Protein AF-A0A914G075-F1 (afdb_monomer)

Solvent-accessible surface area (backbone atoms only — not comparable to full-atom values): 9541 Å² total; per-residue (Å²): 137,83,79,80,79,79,80,86,50,83,85,75,52,55,54,70,57,53,42,56,57,43,75,77,40,57,71,70,57,39,56,52,52,24,68,72,42,74,64,40,30,61,52,55,16,63,37,71,59,34,36,39,36,38,35,44,56,80,59,86,71,72,93,76,77,87,75,97,72,84,74,67,80,86,90,86,81,98,64,84,62,36,30,36,45,34,40,38,29,42,84,86,68,54,75,43,65,46,61,48,85,42,83,50,63,52,44,61,53,50,48,60,57,54,64,53,56,23,28,30,31,30,43,37,39,31,57,38,56,47,53,84,72,47,58,71,49,56,69,49,35,78,53,49,78,40,80,45,78,40,74,34,61,66,52,72,72,68,74,135

Mean predicted aligned error: 10.47 Å

Nearest PDB structures (foldseek):
  5g3q-assembly1_A  TM=4.490E-01  e=5.905E-01  Homo sapiens
  4a2m-assembly2_C  TM=4.562E-01  e=7.150E-01  Bacteroides thetaiotaomicron VPI-5482
  4a2m-assembly1_A  TM=4.560E-01  e=1.352E+00  Bacteroides thetaiotaomicron VPI-5482
  4a2m-assembly1_B  TM=4.541E-01  e=1.745E+00  Bacteroides thetaiotaomicron VPI-5482
  8tpu-assembly1_Ai  TM=3.239E-01  e=7.557E+00  Plasmodium falciparum 3D7

Secondary structure (DSSP, 8-state):
-PPPPPPP-GGGS-HHHHHHHHHTS-HHHHHHHHTS-HHHHHHT-B-TTEEEEEEETTS-----S-------------S--EEEEEEEEETT--EEEEEEEESS-HHHHHHHHHTT-BS-SEEEEES----GGGHHHHTT-TT-SEEEEES-GGGT----

Radius of gyration: 18.16 Å; Cα contacts (8 Å, |Δi|>4): 231; chains: 1; bounding box: 51×37×63 Å

Structure (mmCIF, N/CA/C/O backbone):
data_AF-A0A914G075-F1
#
_entry.id   AF-A0A914G075-F1
#
loop_
_atom_site.group_PDB
_atom_site.id
_atom_site.type_symbol
_atom_site.label_atom_id
_atom_site.label_alt_id
_atom_site.label_comp_id
_atom_site.label_asym_id
_atom_site.label_entity_id
_atom_site.label_seq_id
_atom_site.pdbx_PDB_ins_code
_atom_site.Cartn_x
_atom_site.Cartn_y
_atom_site.Cartn_z
_atom_site.occupancy
_atom_site.B_iso_or_equiv
_atom_site.auth_seq_id
_atom_site.auth_comp_id
_atom_site.auth_asym_id
_atom_site.auth_atom_id
_atom_site.pdbx_PDB_model_num
ATOM 1 N N . MET A 1 1 ? -20.320 22.060 40.114 1.00 54.38 1 MET A N 1
ATOM 2 C CA . MET A 1 1 ? -19.337 22.442 39.076 1.00 54.38 1 MET A CA 1
ATOM 3 C C . MET A 1 1 ? -19.134 21.235 38.172 1.00 54.38 1 MET A C 1
ATOM 5 O O . MET A 1 1 ? -18.578 20.246 38.624 1.00 54.38 1 MET A O 1
ATOM 9 N N . THR A 1 2 ? -19.680 21.250 36.958 1.00 62.69 2 THR A N 1
ATOM 10 C CA . THR A 1 2 ? -19.538 20.154 35.986 1.00 62.69 2 THR A CA 1
ATOM 11 C C . THR A 1 2 ? -18.216 20.310 35.243 1.00 62.69 2 THR A C 1
ATOM 13 O O . THR A 1 2 ? -18.013 21.314 34.562 1.00 62.69 2 THR A O 1
ATOM 16 N N . VAL A 1 3 ? -17.309 19.344 35.390 1.00 64.25 3 VAL A N 1
ATOM 17 C CA . VAL A 1 3 ? -16.072 19.289 34.598 1.00 64.25 3 VAL A CA 1
ATOM 18 C C . VAL A 1 3 ? -16.470 19.104 33.128 1.00 64.25 3 VAL A C 1
ATOM 20 O O . VAL A 1 3 ? -17.227 18.174 32.841 1.00 64.25 3 VAL A O 1
ATOM 23 N N . PRO A 1 4 ? -16.030 19.968 32.194 1.00 65.06 4 PRO A N 1
ATOM 24 C CA . PRO A 1 4 ? -16.357 19.794 30.787 1.00 65.06 4 PRO A CA 1
ATOM 25 C C . PRO A 1 4 ? -15.755 18.476 30.295 1.00 65.06 4 PRO A C 1
ATOM 27 O O . PRO A 1 4 ? -14.556 18.232 30.448 1.00 65.06 4 PRO A O 1
ATOM 30 N N . ALA A 1 5 ? -16.601 17.607 29.740 1.00 76.69 5 ALA A N 1
ATOM 31 C CA . ALA A 1 5 ? -16.161 16.342 29.175 1.00 76.69 5 ALA A CA 1
ATOM 32 C C . ALA A 1 5 ? -15.139 16.617 28.063 1.00 76.69 5 ALA A C 1
ATOM 34 O O . ALA A 1 5 ? -15.404 17.391 27.140 1.00 76.69 5 ALA A O 1
ATOM 35 N N . LYS A 1 6 ? -13.956 16.004 28.167 1.00 79.56 6 LYS A N 1
ATOM 36 C CA . LYS A 1 6 ? -12.919 16.111 27.138 1.00 79.56 6 LYS A CA 1
ATOM 37 C C . LYS A 1 6 ? -13.500 15.604 25.808 1.00 79.56 6 LYS A C 1
ATOM 39 O O . LYS A 1 6 ? -14.054 14.502 25.794 1.00 79.56 6 LYS A O 1
ATOM 44 N N . PRO A 1 7 ? -13.379 16.359 24.701 1.00 82.62 7 PRO A N 1
ATOM 45 C CA . PRO A 1 7 ? -13.861 15.895 23.410 1.00 82.62 7 PRO A CA 1
ATOM 46 C C . PRO A 1 7 ? -13.086 14.643 22.997 1.00 82.62 7 PRO A C 1
ATOM 48 O O . PRO A 1 7 ? -11.854 14.625 23.037 1.00 82.62 7 PRO A O 1
ATOM 51 N N . LEU A 1 8 ? -13.823 13.601 22.616 1.00 84.31 8 LEU A N 1
ATOM 52 C CA . LEU A 1 8 ? -13.254 12.371 22.077 1.00 84.31 8 LEU A CA 1
ATOM 53 C C . LEU A 1 8 ? -12.566 12.667 20.745 1.00 84.31 8 LEU A C 1
ATOM 55 O O . LEU A 1 8 ? -13.150 13.262 19.838 1.00 84.31 8 LEU A O 1
ATOM 59 N N . THR A 1 9 ? -11.321 12.230 20.626 1.00 87.88 9 THR A N 1
ATOM 60 C CA . THR A 1 9 ? -10.508 12.361 19.419 1.00 87.88 9 THR A CA 1
ATOM 61 C C . THR A 1 9 ? -10.302 11.001 18.756 1.00 87.88 9 THR A C 1
ATOM 63 O O . THR A 1 9 ? -10.421 9.953 19.386 1.00 87.88 9 THR A O 1
ATOM 66 N N . LEU A 1 10 ? -9.924 10.998 17.473 1.00 84.12 10 LEU A N 1
ATOM 67 C CA . LEU A 1 10 ? -9.554 9.775 16.741 1.00 84.12 10 LEU A CA 1
ATOM 68 C C . LEU A 1 10 ? -8.443 8.973 17.439 1.00 84.12 10 LEU A C 1
ATOM 70 O O . LEU A 1 10 ? -8.391 7.755 17.299 1.00 84.12 10 LEU A O 1
ATOM 74 N N . THR A 1 11 ? -7.559 9.639 18.188 1.00 87.19 11 THR A N 1
ATOM 75 C CA . THR A 1 11 ? -6.485 8.987 18.947 1.00 87.19 11 THR A CA 1
ATOM 76 C C . THR A 1 11 ? -6.962 8.290 20.217 1.00 87.19 11 THR A C 1
ATOM 78 O O . THR A 1 11 ? -6.241 7.439 20.724 1.00 87.19 11 THR A O 1
ATOM 81 N N . ASP A 1 12 ? -8.163 8.610 20.706 1.00 89.88 12 ASP A N 1
ATOM 82 C CA . ASP A 1 12 ? -8.762 7.939 21.864 1.00 89.88 12 ASP A CA 1
ATOM 83 C C . ASP A 1 12 ? -9.473 6.627 21.463 1.00 89.88 12 ASP A C 1
ATOM 85 O O . ASP A 1 12 ? -9.817 5.816 22.321 1.00 89.88 12 ASP A O 1
ATOM 89 N N . LEU A 1 13 ? -9.693 6.390 20.160 1.00 89.81 13 LEU A N 1
ATOM 90 C CA . LEU A 1 13 ? -10.342 5.176 19.662 1.00 89.81 13 LEU A CA 1
ATOM 91 C C . LEU A 1 13 ? -9.390 3.971 19.691 1.00 89.81 13 LEU A C 1
ATOM 93 O O . LEU A 1 13 ? -8.238 4.097 19.259 1.00 89.81 13 LEU A O 1
ATOM 97 N N . PRO A 1 14 ? -9.868 2.772 20.080 1.00 92.31 14 PRO A N 1
ATOM 98 C CA . PRO A 1 14 ? -9.096 1.542 19.954 1.00 92.31 14 PRO A CA 1
ATOM 99 C C . PRO A 1 14 ? -8.668 1.273 18.508 1.00 92.31 14 PRO A C 1
ATOM 101 O O . PRO A 1 14 ? -9.408 1.540 17.558 1.00 92.31 14 PRO A O 1
ATOM 104 N N . GLN A 1 15 ? -7.493 0.663 18.340 1.00 91.31 15 GLN A N 1
ATOM 105 C CA . GLN A 1 15 ? -6.945 0.344 17.021 1.00 91.31 15 GLN A CA 1
ATOM 106 C C . GLN A 1 15 ? -7.904 -0.503 16.168 1.00 91.31 15 GLN A C 1
ATOM 108 O O . GLN A 1 15 ? -8.022 -0.254 14.971 1.00 91.31 15 GLN A O 1
ATOM 113 N N . SER A 1 16 ? -8.616 -1.464 16.765 1.00 91.31 16 SER A N 1
ATOM 114 C CA . SER A 1 16 ? -9.591 -2.307 16.058 1.00 91.31 16 SER A CA 1
ATOM 115 C C . SER A 1 16 ? -10.743 -1.494 15.459 1.00 91.31 16 SER A C 1
ATOM 117 O O . SER A 1 16 ? -11.129 -1.720 14.314 1.00 91.31 16 SER A O 1
ATOM 119 N N . VAL A 1 17 ? -11.245 -0.499 16.197 1.00 92.06 17 VAL A N 1
ATOM 120 C CA . VAL A 1 17 ? -12.302 0.411 15.734 1.00 92.06 17 VAL A CA 1
ATOM 121 C C . VAL A 1 17 ? -11.786 1.282 14.592 1.00 92.06 17 VAL A C 1
ATOM 123 O O . VAL A 1 17 ? -12.449 1.403 13.565 1.00 92.06 17 VAL A O 1
ATOM 126 N N . LEU A 1 18 ? -10.575 1.833 14.719 1.00 92.25 18 LEU A N 1
ATOM 127 C CA . LEU A 1 18 ? -9.946 2.613 13.649 1.00 92.25 18 LEU A CA 1
ATOM 128 C C . LEU A 1 18 ? -9.741 1.796 12.372 1.00 92.25 18 LEU A C 1
ATOM 130 O O . LEU A 1 18 ? -10.006 2.289 11.277 1.00 92.25 18 LEU A O 1
ATOM 134 N N . GLN A 1 19 ? -9.293 0.549 12.503 1.00 90.38 19 GLN A N 1
ATOM 135 C CA . GLN A 1 19 ? -9.124 -0.358 11.370 1.00 90.38 19 GLN A CA 1
ATOM 136 C C . GLN A 1 19 ? -10.462 -0.668 10.702 1.00 90.38 19 GLN A C 1
ATOM 138 O O . GLN A 1 19 ? -10.552 -0.608 9.475 1.00 90.38 19 GLN A O 1
ATOM 143 N N . HIS A 1 20 ? -11.506 -0.914 11.495 1.00 90.44 20 HIS A N 1
ATOM 144 C CA . HIS A 1 20 ? -12.852 -1.129 10.980 1.00 90.44 20 HIS A CA 1
ATOM 145 C C . HIS A 1 20 ? -13.368 0.096 10.215 1.00 90.44 20 HIS A C 1
ATOM 147 O O . HIS A 1 20 ? -13.759 -0.042 9.060 1.00 90.44 20 HIS A O 1
ATOM 153 N N . ILE A 1 21 ? -13.261 1.303 10.782 1.00 91.06 21 ILE A N 1
ATOM 154 C CA . ILE A 1 21 ? -13.616 2.553 10.087 1.00 91.06 21 ILE A CA 1
ATOM 155 C C . ILE A 1 21 ? -12.826 2.677 8.780 1.00 91.06 21 ILE A C 1
ATOM 157 O O . ILE A 1 21 ? -13.396 2.970 7.732 1.00 91.06 21 ILE A O 1
ATOM 161 N N . SER A 1 22 ? -11.519 2.399 8.817 1.00 89.62 22 SER A N 1
ATOM 162 C CA . SE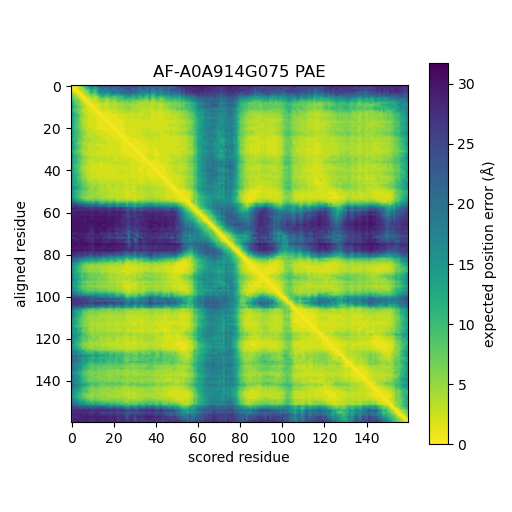R A 1 22 ? -10.651 2.525 7.644 1.00 89.62 22 SER A CA 1
ATOM 163 C C . SER A 1 22 ? -11.011 1.585 6.493 1.00 89.62 22 SER A C 1
ATOM 165 O O . SER A 1 22 ? -10.720 1.923 5.351 1.00 89.62 22 SER A O 1
ATOM 167 N N . SER A 1 23 ? -11.671 0.454 6.771 1.00 87.12 23 SER A N 1
ATOM 168 C CA . SER A 1 23 ? -12.125 -0.496 5.742 1.00 87.12 23 SER A CA 1
ATOM 169 C C . SER A 1 23 ? -13.262 0.046 4.865 1.00 87.12 23 SER A C 1
ATOM 171 O O . SER A 1 23 ? -13.477 -0.440 3.759 1.00 87.12 23 SER A O 1
ATOM 173 N N . PHE A 1 24 ? -13.954 1.094 5.323 1.00 89.44 24 PHE A N 1
ATOM 174 C CA . PHE A 1 24 ? -14.988 1.794 4.556 1.00 89.44 24 PHE A CA 1
ATOM 175 C C . P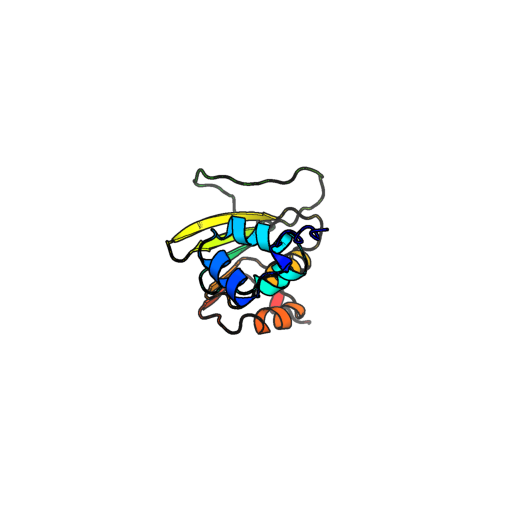HE A 1 24 ? -14.461 3.050 3.850 1.00 89.44 24 PHE A C 1
ATOM 177 O O . PHE A 1 24 ? -15.208 3.716 3.133 1.00 89.44 24 PHE A O 1
ATOM 184 N N . ILE A 1 25 ? -13.188 3.402 4.055 1.00 90.56 25 ILE A N 1
ATOM 185 C CA . ILE A 1 25 ? -12.580 4.606 3.491 1.00 90.56 25 ILE A CA 1
ATOM 186 C C . ILE A 1 25 ? -11.812 4.230 2.217 1.00 90.56 25 ILE A C 1
ATOM 188 O O . ILE A 1 25 ? -10.983 3.319 2.255 1.00 90.56 25 ILE A O 1
ATOM 192 N N . PRO A 1 26 ? -12.007 4.957 1.100 1.00 90.19 26 PRO A N 1
ATOM 193 C CA . PRO A 1 26 ? -11.240 4.738 -0.118 1.00 90.19 26 PRO A CA 1
ATOM 194 C C . PRO A 1 26 ? -9.721 4.772 0.119 1.00 90.19 26 PRO A C 1
ATOM 196 O O . PRO A 1 26 ? -9.247 5.607 0.900 1.00 90.19 26 PRO A O 1
ATOM 199 N N . PRO A 1 27 ? -8.929 3.963 -0.612 1.00 90.50 27 PRO A N 1
ATOM 200 C CA . PRO A 1 27 ? -7.473 3.904 -0.494 1.00 90.50 27 PRO A CA 1
ATOM 201 C C . PRO A 1 27 ? -6.788 5.274 -0.390 1.00 90.50 27 PRO A C 1
ATOM 203 O O . PRO A 1 27 ? -5.951 5.497 0.480 1.00 90.50 27 PRO A O 1
ATOM 206 N N . LEU A 1 28 ? -7.165 6.240 -1.231 1.00 89.38 28 LEU A N 1
ATOM 207 C CA . LEU A 1 28 ? -6.528 7.559 -1.219 1.00 89.38 28 LEU A CA 1
ATOM 208 C C . LEU A 1 28 ? -6.750 8.320 0.099 1.00 89.38 28 LEU A C 1
ATOM 210 O O . LEU A 1 28 ? -5.820 8.935 0.624 1.00 89.38 28 LEU A O 1
ATOM 214 N N . ASP A 1 29 ? -7.960 8.278 0.648 1.00 91.06 29 ASP A N 1
ATOM 215 C CA . ASP A 1 29 ? -8.291 8.997 1.878 1.00 91.06 29 ASP A CA 1
ATOM 216 C C . ASP A 1 29 ? -7.788 8.252 3.114 1.00 91.06 29 ASP A C 1
ATOM 218 O O . ASP A 1 29 ? -7.316 8.881 4.061 1.00 91.06 29 ASP A O 1
ATOM 222 N N . ARG A 1 30 ? -7.737 6.916 3.063 1.00 91.12 30 ARG A N 1
ATOM 223 C CA . ARG A 1 30 ? -7.061 6.098 4.074 1.00 91.12 30 ARG A CA 1
ATOM 224 C C . ARG A 1 30 ? -5.573 6.431 4.150 1.00 91.12 30 ARG A C 1
ATOM 226 O O . ARG A 1 30 ? -5.032 6.568 5.245 1.00 91.12 30 ARG A O 1
ATOM 233 N N . PHE A 1 31 ? -4.916 6.636 3.006 1.00 90.00 31 PHE A N 1
ATOM 234 C CA . PHE A 1 31 ? -3.509 7.042 2.957 1.00 90.00 31 PHE A CA 1
ATOM 235 C C . PHE A 1 31 ? -3.270 8.420 3.594 1.00 90.00 31 PHE A C 1
ATOM 237 O O . PHE A 1 31 ? -2.269 8.614 4.292 1.00 90.00 31 PHE A O 1
ATOM 244 N N . LYS A 1 32 ? -4.190 9.373 3.384 1.00 90.62 32 LYS A N 1
ATOM 245 C CA . LYS A 1 32 ? -4.155 10.688 4.046 1.00 90.62 32 LYS A CA 1
ATOM 246 C C . LYS A 1 32 ? -4.382 10.555 5.549 1.00 90.62 32 LYS A C 1
ATOM 248 O O . LYS A 1 32 ? -3.602 11.105 6.319 1.00 90.62 32 LYS A O 1
ATOM 253 N N . LEU A 1 33 ? -5.391 9.783 5.962 1.00 90.94 33 LEU A N 1
ATOM 254 C CA . LEU A 1 33 ? -5.721 9.546 7.370 1.00 90.94 33 LEU A CA 1
ATOM 255 C C . LEU A 1 33 ? -4.560 8.880 8.118 1.00 90.94 33 LEU A C 1
ATOM 257 O O . LEU A 1 33 ? -4.248 9.257 9.241 1.00 90.94 33 LEU A O 1
ATOM 261 N N . GLN A 1 34 ? -3.866 7.944 7.474 1.00 92.00 34 GLN A N 1
ATOM 262 C CA . GLN A 1 34 ? -2.642 7.343 7.996 1.00 92.00 34 GLN A CA 1
ATOM 263 C C . GLN A 1 34 ? -1.517 8.378 8.210 1.00 92.00 34 GLN A C 1
ATOM 265 O O . GLN A 1 34 ? -0.642 8.199 9.055 1.00 92.00 34 GLN A O 1
ATOM 270 N N . GLY A 1 35 ? -1.494 9.450 7.419 1.00 89.00 35 GLY A N 1
ATOM 271 C CA . GLY A 1 35 ? -0.477 10.498 7.488 1.00 89.00 35 GLY A CA 1
ATOM 272 C C . GLY A 1 35 ? -0.713 11.559 8.565 1.00 89.00 35 GLY A C 1
ATOM 273 O O . GLY A 1 35 ? 0.130 12.439 8.703 1.00 89.00 35 GLY A O 1
ATOM 274 N N . THR A 1 36 ? -1.826 11.517 9.306 1.00 90.44 36 THR A N 1
ATOM 275 C CA . THR A 1 36 ? -2.203 12.605 10.227 1.00 90.44 36 THR A CA 1
ATOM 276 C C . THR A 1 36 ? -1.392 12.617 11.518 1.00 90.44 36 THR A C 1
ATOM 278 O O . THR A 1 36 ? -1.023 13.687 11.995 1.00 90.44 36 THR A O 1
ATOM 281 N N . CYS A 1 37 ? -1.099 11.453 12.100 1.00 90.75 37 CYS A N 1
ATOM 282 C CA . CYS A 1 37 ? -0.285 11.347 13.305 1.00 90.75 37 CYS A CA 1
ATOM 283 C C . CYS A 1 37 ? 0.398 9.977 13.408 1.00 90.75 37 CYS A C 1
ATOM 285 O O . CYS A 1 37 ? 0.104 9.043 12.662 1.00 90.75 37 CYS A O 1
ATOM 287 N N . ARG A 1 38 ? 1.327 9.832 14.361 1.00 90.69 38 ARG A N 1
ATOM 288 C CA . ARG A 1 38 ? 2.066 8.574 14.563 1.00 90.69 38 ARG A CA 1
ATOM 289 C C . ARG A 1 38 ? 1.143 7.399 14.906 1.00 90.69 38 ARG A C 1
ATOM 291 O O . ARG A 1 38 ? 1.387 6.288 14.443 1.00 90.69 38 ARG A O 1
ATOM 298 N N . TYR A 1 39 ? 0.092 7.650 15.687 1.00 92.19 39 TYR A N 1
ATOM 299 C CA . TYR A 1 39 ? -0.865 6.617 16.084 1.00 92.19 39 TYR A CA 1
ATOM 300 C C . TYR A 1 39 ? -1.655 6.087 14.885 1.00 92.19 39 TYR A C 1
ATOM 302 O O . TYR A 1 39 ? -1.652 4.882 14.644 1.00 92.19 39 TYR A O 1
ATOM 310 N N . THR A 1 40 ? -2.254 6.970 14.078 1.00 91.81 40 THR A N 1
ATOM 311 C CA . THR A 1 40 ? -2.982 6.563 12.866 1.00 91.81 40 THR A CA 1
ATOM 312 C C . THR A 1 40 ? -2.051 5.929 11.841 1.00 91.81 40 THR A C 1
ATOM 314 O O . 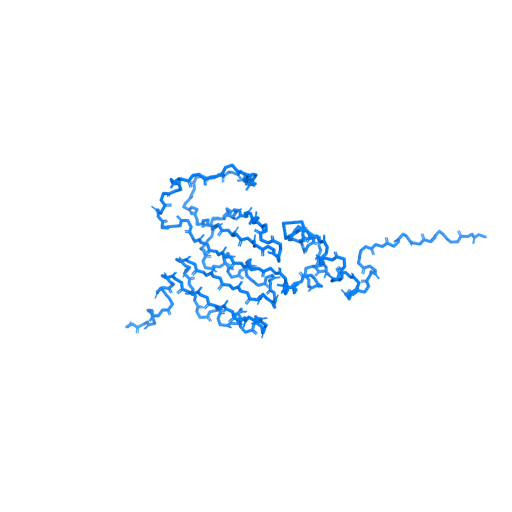THR A 1 40 ? -2.451 4.978 11.171 1.00 91.81 40 THR A O 1
ATOM 317 N N . ASN A 1 41 ? -0.792 6.374 11.769 1.00 91.19 41 ASN A N 1
ATOM 318 C CA . ASN A 1 41 ? 0.201 5.767 10.893 1.00 91.19 41 ASN A CA 1
ATOM 319 C C . ASN A 1 41 ? 0.388 4.273 11.165 1.00 91.19 41 ASN A C 1
ATOM 321 O O . ASN A 1 41 ? 0.323 3.457 10.242 1.00 91.19 41 ASN A O 1
ATOM 325 N N . GLN A 1 42 ? 0.568 3.933 12.441 1.00 90.44 42 GLN A N 1
ATOM 326 C CA . GLN A 1 42 ? 0.757 2.563 12.893 1.00 90.44 42 GLN A CA 1
ATOM 327 C C . GLN A 1 42 ? -0.551 1.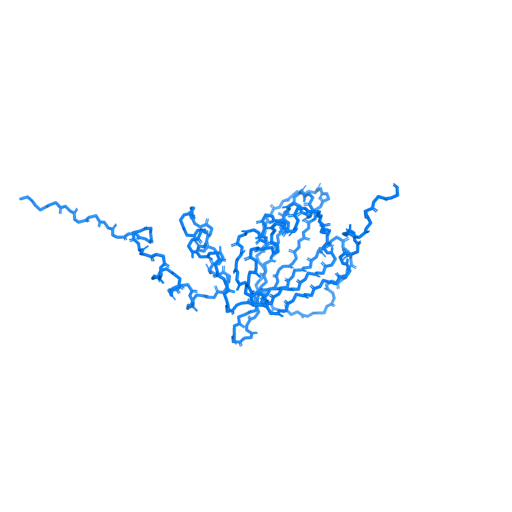764 12.843 1.00 90.44 42 GLN A C 1
ATOM 329 O O . GLN A 1 42 ? -0.575 0.675 12.266 1.00 90.44 42 GLN A O 1
ATOM 334 N N . ALA A 1 43 ? -1.641 2.314 13.387 1.00 91.12 43 ALA A N 1
ATOM 335 C CA . ALA A 1 43 ? -2.939 1.648 13.474 1.00 91.12 43 ALA A CA 1
ATOM 336 C C . ALA A 1 43 ? -3.508 1.277 12.093 1.00 91.12 43 ALA A C 1
ATOM 338 O O . ALA A 1 43 ? -4.071 0.194 11.923 1.00 91.12 43 ALA A O 1
ATOM 339 N N . LEU A 1 44 ? -3.310 2.149 11.096 1.00 93.00 44 LEU A N 1
ATOM 340 C CA . LEU A 1 44 ? -3.847 2.016 9.737 1.00 93.00 44 LEU A CA 1
ATOM 341 C C . LEU A 1 44 ? -2.807 1.526 8.721 1.00 93.00 44 LEU A C 1
ATOM 343 O O . LEU A 1 44 ? -2.958 1.748 7.521 1.00 93.00 44 LEU A O 1
ATOM 347 N N . SER A 1 45 ? -1.734 0.885 9.186 1.00 91.25 45 SER A N 1
ATOM 348 C CA . SER A 1 45 ? -0.687 0.343 8.311 1.00 91.25 45 SER A CA 1
ATOM 349 C C . SER A 1 45 ? -1.082 -0.953 7.604 1.00 91.25 45 SER A C 1
ATOM 351 O O . SER A 1 45 ? -0.517 -1.249 6.559 1.00 91.25 45 SER A O 1
ATOM 353 N N . SER A 1 46 ? -2.066 -1.702 8.110 1.00 90.06 46 SER A N 1
ATOM 354 C CA . SER A 1 46 ? -2.563 -2.948 7.502 1.00 90.06 46 SER A CA 1
ATOM 355 C C . SER A 1 46 ? -3.571 -2.659 6.389 1.00 90.06 46 SER A C 1
ATOM 357 O O . SER A 1 46 ? -4.531 -1.951 6.667 1.00 90.06 46 SER A O 1
ATOM 359 N N . TRP A 1 47 ? -3.366 -3.167 5.167 1.00 90.62 47 TRP A N 1
ATOM 360 C CA . TRP A 1 47 ? -4.200 -2.910 3.973 1.00 90.62 47 TRP A CA 1
ATOM 361 C C . TRP A 1 47 ? -4.594 -4.222 3.260 1.00 90.62 47 TRP A C 1
ATOM 363 O O . TRP A 1 47 ? -4.155 -4.477 2.137 1.00 90.62 47 TRP A O 1
ATOM 373 N N . PRO A 1 48 ? -5.404 -5.082 3.903 1.00 88.31 48 PRO A N 1
ATOM 374 C CA . PRO A 1 48 ? -5.734 -6.418 3.393 1.00 88.31 48 PRO A CA 1
ATOM 375 C C . PRO A 1 48 ? -6.707 -6.420 2.206 1.00 88.31 48 PRO A C 1
ATOM 377 O O . PRO A 1 48 ? -6.948 -7.460 1.610 1.00 88.31 48 PRO A O 1
ATOM 380 N N . ASP A 1 49 ? -7.289 -5.278 1.874 1.00 89.12 49 ASP A N 1
ATOM 381 C CA . ASP A 1 49 ? -8.362 -5.100 0.897 1.00 89.12 49 ASP A CA 1
ATOM 382 C C . ASP A 1 49 ? -7.915 -4.303 -0.341 1.00 89.12 49 ASP A C 1
ATOM 384 O O . ASP A 1 49 ? -8.732 -3.923 -1.176 1.00 89.12 49 ASP A O 1
ATOM 388 N N . THR A 1 50 ? -6.614 -4.015 -0.451 1.00 89.94 50 THR A N 1
ATOM 389 C CA . THR A 1 50 ? -6.041 -3.181 -1.513 1.00 89.94 50 THR A CA 1
ATOM 390 C C . THR A 1 50 ? -4.892 -3.902 -2.213 1.00 89.94 50 THR A C 1
ATOM 392 O O . THR A 1 50 ? -3.981 -4.419 -1.560 1.00 89.94 50 THR A O 1
ATOM 395 N N . SER A 1 51 ? -4.898 -3.891 -3.546 1.00 91.88 51 SER A N 1
ATOM 396 C CA . SER A 1 51 ? -3.728 -4.232 -4.357 1.00 91.88 51 SER A CA 1
ATOM 397 C C . SER A 1 51 ? -2.944 -2.977 -4.725 1.00 91.88 51 SER A C 1
ATOM 399 O O . SER A 1 51 ? -3.504 -1.889 -4.902 1.00 91.88 51 SER A O 1
ATOM 401 N N . MET A 1 52 ? -1.625 -3.117 -4.822 1.00 93.38 52 MET A N 1
ATOM 402 C CA . MET A 1 52 ? -0.720 -2.006 -5.085 1.00 93.38 52 MET A CA 1
ATOM 403 C C . MET A 1 52 ? 0.186 -2.309 -6.269 1.00 93.38 52 MET A C 1
ATOM 405 O O . MET A 1 52 ? 0.837 -3.348 -6.332 1.00 93.38 52 MET A O 1
ATOM 409 N N . GLU A 1 53 ? 0.279 -1.355 -7.182 1.00 92.31 53 GLU A N 1
ATOM 410 C CA . GLU A 1 53 ? 1.216 -1.368 -8.294 1.00 92.31 53 GLU A CA 1
ATOM 411 C C . GLU A 1 53 ? 2.062 -0.095 -8.247 1.00 92.31 53 GLU A C 1
ATOM 413 O O . GLU A 1 53 ? 1.520 1.005 -8.150 1.00 92.31 53 GLU A O 1
ATOM 418 N N . ILE A 1 54 ? 3.386 -0.233 -8.303 1.00 89.50 54 ILE A N 1
ATOM 419 C CA . ILE A 1 54 ? 4.320 0.895 -8.301 1.00 89.50 54 ILE A CA 1
ATOM 420 C C . ILE A 1 54 ? 5.201 0.830 -9.541 1.00 89.50 54 ILE A C 1
ATOM 422 O O . ILE A 1 54 ? 5.761 -0.224 -9.839 1.00 89.50 54 ILE A O 1
ATOM 426 N N . ARG A 1 55 ? 5.347 1.961 -10.235 1.00 85.94 55 ARG A N 1
ATOM 427 C CA . ARG A 1 55 ? 6.207 2.112 -11.415 1.00 85.94 55 ARG A CA 1
ATOM 428 C C . ARG A 1 55 ? 7.140 3.304 -11.262 1.00 85.94 55 ARG A C 1
ATOM 430 O O . ARG A 1 55 ? 6.668 4.383 -10.909 1.00 85.94 55 ARG A O 1
ATOM 437 N N . SER A 1 56 ? 8.429 3.115 -11.530 1.00 76.44 56 SER A N 1
ATOM 438 C CA . SER A 1 56 ? 9.405 4.213 -11.581 1.00 76.44 56 SER A CA 1
ATOM 439 C C . SER A 1 56 ? 9.222 5.053 -12.852 1.00 76.44 56 SER A C 1
ATOM 441 O O . SER A 1 56 ? 9.033 4.486 -13.923 1.00 76.44 56 SER A O 1
ATOM 443 N N . GLU A 1 57 ? 9.296 6.383 -12.754 1.00 69.38 57 GLU A N 1
ATOM 444 C CA . GLU A 1 57 ? 9.274 7.297 -13.915 1.00 69.38 57 GLU A CA 1
ATOM 445 C C . GLU A 1 57 ? 10.652 7.417 -14.604 1.00 69.38 57 GLU A C 1
ATOM 447 O O . GLU A 1 57 ? 10.736 7.916 -15.722 1.00 69.38 57 GLU A O 1
ATOM 452 N N . ASP A 1 58 ? 11.731 6.925 -13.976 1.00 56.38 58 ASP A N 1
ATOM 453 C CA . ASP A 1 58 ? 13.112 7.041 -14.488 1.00 56.38 58 ASP A CA 1
ATOM 454 C C . ASP A 1 58 ? 13.362 6.262 -15.800 1.00 56.38 58 ASP A C 1
ATOM 456 O O . ASP A 1 58 ? 14.381 6.464 -16.462 1.00 56.38 58 ASP A O 1
ATOM 460 N N . TYR A 1 59 ? 12.451 5.368 -16.189 1.00 46.38 59 TYR A N 1
ATOM 461 C CA . TYR A 1 59 ? 12.449 4.718 -17.496 1.00 46.38 59 TYR A CA 1
ATOM 462 C C . TYR A 1 59 ? 11.342 5.355 -18.327 1.00 46.38 59 TYR A C 1
ATOM 464 O O . TYR A 1 59 ? 10.170 5.195 -18.004 1.00 46.38 59 TYR A O 1
ATOM 472 N N . GLY A 1 60 ? 11.725 6.091 -19.376 1.00 41.72 60 GLY A N 1
ATOM 473 C CA . GLY A 1 60 ? 10.852 6.868 -20.261 1.00 41.72 60 GLY A CA 1
ATOM 474 C C . GLY A 1 60 ? 9.853 6.040 -21.072 1.00 41.72 60 GLY A C 1
ATOM 475 O O . GLY A 1 60 ? 9.839 6.107 -22.300 1.00 41.72 60 GLY A O 1
ATOM 476 N N . PHE A 1 61 ? 8.994 5.277 -20.403 1.00 39.94 61 PHE A N 1
ATOM 477 C CA . PHE A 1 61 ? 7.788 4.750 -21.000 1.00 39.94 61 PHE A CA 1
ATOM 478 C C . PHE A 1 61 ? 6.804 5.909 -21.091 1.00 39.94 61 PHE A C 1
ATOM 480 O O . PHE A 1 61 ? 6.192 6.314 -20.103 1.00 39.94 61 PHE A O 1
ATOM 487 N N . ALA A 1 62 ? 6.749 6.494 -22.284 1.00 37.34 62 ALA A N 1
ATOM 488 C CA . ALA A 1 62 ? 5.815 7.539 -22.640 1.00 37.34 62 ALA A CA 1
ATOM 489 C C . ALA A 1 62 ? 4.420 7.197 -22.098 1.00 37.34 62 ALA A C 1
ATOM 491 O O . ALA A 1 62 ? 3.843 6.162 -22.439 1.00 37.34 62 ALA A O 1
ATOM 492 N N . ASP A 1 63 ? 3.881 8.092 -21.269 1.00 39.75 63 ASP A N 1
ATOM 493 C CA . ASP A 1 63 ? 2.477 8.144 -20.855 1.00 39.75 63 ASP A CA 1
ATOM 494 C C . ASP A 1 63 ? 1.638 8.569 -22.082 1.00 39.75 63 ASP A C 1
ATOM 496 O O . ASP A 1 63 ? 0.956 9.589 -22.110 1.00 39.75 63 ASP A O 1
ATOM 500 N N . THR A 1 64 ? 1.771 7.823 -23.177 1.00 40.72 64 THR A N 1
ATOM 501 C CA . THR A 1 64 ? 0.896 7.881 -24.336 1.00 40.72 64 THR A CA 1
ATOM 502 C C . THR A 1 64 ? -0.146 6.808 -24.126 1.00 40.72 64 THR A C 1
ATOM 504 O O . THR A 1 64 ? 0.158 5.622 -24.211 1.00 40.72 64 THR A O 1
ATOM 507 N N . VAL A 1 65 ? -1.373 7.280 -23.909 1.00 36.97 65 VAL A N 1
ATOM 508 C CA . VAL A 1 65 ? -2.665 6.598 -24.068 1.00 36.97 65 VAL A CA 1
ATOM 509 C C . VAL A 1 65 ? -3.479 6.566 -22.765 1.00 36.97 65 VAL A C 1
ATOM 511 O O . VAL A 1 65 ? -3.423 5.658 -21.943 1.00 36.97 65 VAL A O 1
ATOM 514 N N . THR A 1 66 ? -4.325 7.602 -22.671 1.00 41.12 66 THR A N 1
ATOM 515 C CA . THR A 1 66 ? -5.680 7.609 -22.092 1.00 41.12 66 THR A CA 1
ATOM 516 C C . THR A 1 66 ? -5.839 7.189 -20.636 1.00 41.12 66 THR A C 1
ATOM 518 O O . THR A 1 66 ? -5.884 6.006 -20.324 1.00 41.12 66 THR A O 1
ATOM 521 N N . THR A 1 67 ? -6.138 8.147 -19.754 1.00 34.75 67 THR A N 1
ATOM 522 C CA . THR A 1 67 ? -7.445 8.201 -19.061 1.00 34.75 67 THR A CA 1
ATOM 523 C C . THR A 1 67 ? -7.517 9.424 -18.151 1.00 34.75 67 THR A C 1
ATOM 525 O O . THR A 1 67 ? -6.716 9.598 -17.236 1.00 34.75 67 THR A O 1
ATOM 528 N N . SER A 1 68 ? -8.536 10.245 -18.388 1.00 44.44 68 SER A N 1
ATOM 529 C CA . SER A 1 68 ? -9.156 11.146 -17.417 1.00 44.44 68 SER A CA 1
ATOM 530 C C . SER A 1 68 ? -9.175 10.544 -16.006 1.00 44.44 68 SER A C 1
ATOM 532 O O . SER A 1 68 ? -9.777 9.483 -15.846 1.00 44.44 68 SER A O 1
ATOM 534 N N . ARG A 1 69 ? -8.560 11.197 -15.004 1.00 42.66 69 ARG A N 1
ATOM 535 C CA . ARG A 1 69 ? -8.971 11.220 -13.576 1.00 42.66 69 ARG A CA 1
ATOM 536 C C . ARG A 1 69 ? -7.872 11.809 -12.680 1.00 42.66 69 ARG A C 1
ATOM 538 O O . ARG A 1 69 ? -6.702 11.468 -12.802 1.00 42.66 69 ARG A O 1
ATOM 545 N N . MET A 1 70 ? -8.320 12.688 -11.783 1.00 34.84 70 MET A N 1
ATOM 546 C CA . MET A 1 70 ? -7.620 13.411 -10.712 1.00 34.84 70 MET A CA 1
ATOM 547 C C . MET A 1 70 ? -6.203 12.931 -10.366 1.00 34.84 70 MET A C 1
ATOM 549 O O . MET A 1 70 ? -6.010 12.013 -9.572 1.00 34.84 70 MET A O 1
ATOM 553 N N . SER A 1 71 ? -5.204 13.619 -10.915 1.00 38.50 71 SER A N 1
ATOM 554 C CA . SER A 1 71 ? -3.817 13.545 -10.466 1.00 38.50 71 SER A CA 1
ATOM 555 C C . SER A 1 71 ? -3.529 14.707 -9.517 1.00 38.50 71 SER A C 1
ATOM 557 O O . SER A 1 71 ? -3.609 15.863 -9.925 1.00 38.50 71 SER A O 1
ATOM 559 N N . PHE A 1 72 ? -3.158 14.416 -8.271 1.00 40.62 72 PHE A N 1
ATOM 560 C CA . PHE A 1 72 ? -2.552 15.412 -7.388 1.00 40.62 72 PHE A CA 1
ATOM 561 C C . PHE A 1 72 ? -1.062 15.533 -7.728 1.00 40.62 72 PHE A C 1
ATOM 563 O O . PHE A 1 72 ? -0.352 14.527 -7.774 1.00 40.62 72 PHE A O 1
ATOM 570 N N . GLN A 1 73 ? -0.598 16.754 -7.985 1.00 39.56 73 GLN A N 1
ATOM 571 C CA . GLN A 1 73 ? 0.814 17.089 -8.176 1.00 39.56 73 GLN A CA 1
ATOM 572 C C . GLN A 1 73 ? 1.233 18.095 -7.098 1.00 39.56 73 GLN A C 1
ATOM 574 O O . GLN A 1 73 ? 0.489 19.028 -6.804 1.00 39.56 73 GLN A O 1
ATOM 579 N N . PHE A 1 74 ? 2.420 17.912 -6.518 1.00 37.34 74 PHE A N 1
ATOM 580 C CA . PHE A 1 74 ? 3.059 18.908 -5.652 1.00 37.34 74 PHE A CA 1
ATOM 581 C C . PHE A 1 74 ? 4.030 19.766 -6.487 1.00 37.34 74 PHE A C 1
ATOM 583 O O . PHE A 1 74 ? 4.677 19.225 -7.390 1.00 37.34 74 PHE A O 1
ATOM 590 N N . PRO A 1 75 ? 4.145 21.085 -6.240 1.00 33.75 75 PRO A N 1
ATOM 591 C CA . PRO A 1 75 ? 4.925 21.967 -7.103 1.00 33.75 75 PRO A CA 1
ATOM 592 C C . PRO A 1 75 ? 6.431 21.994 -6.758 1.00 33.75 75 PRO A C 1
ATOM 594 O O . PRO A 1 75 ? 6.813 21.841 -5.601 1.00 33.75 75 PRO A O 1
ATOM 597 N N . MET A 1 76 ? 7.232 22.314 -7.793 1.00 38.44 76 MET A N 1
ATOM 598 C CA . MET A 1 76 ? 8.585 22.936 -7.809 1.00 38.44 76 MET A CA 1
ATOM 599 C C . MET A 1 76 ? 9.858 22.092 -8.058 1.00 38.44 76 MET A C 1
ATOM 601 O O . MET A 1 76 ? 9.928 20.902 -7.768 1.00 38.44 76 MET A O 1
ATOM 605 N N . GLY A 1 77 ? 10.857 22.778 -8.655 1.00 32.34 77 GLY A N 1
ATOM 606 C CA . GLY A 1 77 ? 12.301 22.458 -8.732 1.00 32.34 77 GLY A CA 1
ATOM 607 C C . GLY A 1 77 ? 12.788 21.755 -10.008 1.00 32.34 77 GLY A C 1
ATOM 608 O O . GLY A 1 77 ? 12.300 20.678 -10.311 1.00 32.34 77 GLY A O 1
ATOM 609 N N . LYS A 1 78 ? 13.741 22.324 -10.765 1.00 39.72 78 LYS A N 1
ATOM 610 C CA . LYS A 1 78 ? 14.449 21.650 -11.878 1.00 39.72 78 LYS A CA 1
ATOM 611 C C . LYS A 1 78 ? 15.719 20.977 -11.340 1.00 39.72 78 LYS A C 1
ATOM 613 O O . LYS A 1 78 ? 16.777 21.592 -11.330 1.00 39.72 78 LYS A O 1
ATOM 618 N N . THR A 1 79 ? 15.614 19.732 -10.898 1.00 40.06 79 THR A N 1
ATOM 619 C CA . THR A 1 79 ? 16.740 18.817 -10.629 1.00 40.06 79 THR A CA 1
ATOM 620 C C . THR A 1 79 ? 16.281 17.404 -10.999 1.00 40.06 79 THR A C 1
ATOM 622 O O . THR A 1 79 ? 15.078 17.198 -11.131 1.00 40.06 79 THR A O 1
ATOM 625 N N . ASN A 1 80 ? 17.189 16.453 -11.252 1.00 48.12 80 ASN A N 1
ATOM 626 C CA . ASN A 1 80 ? 16.839 15.082 -11.661 1.00 48.12 80 ASN A CA 1
ATOM 627 C C . ASN A 1 80 ? 15.854 14.444 -10.663 1.00 48.12 80 ASN A C 1
ATOM 629 O O . ASN A 1 80 ? 16.249 13.993 -9.588 1.00 48.12 80 ASN A O 1
ATOM 633 N N . LYS A 1 81 ? 14.563 14.449 -11.015 1.00 53.72 81 LYS A N 1
ATOM 634 C CA . LYS A 1 81 ? 13.479 13.918 -10.191 1.00 53.72 81 LYS A CA 1
ATOM 635 C C . LYS A 1 81 ? 13.326 12.449 -10.500 1.00 53.72 81 LYS A C 1
ATOM 637 O O . LYS A 1 81 ? 12.970 12.111 -11.621 1.00 53.72 81 LYS A O 1
ATOM 642 N N . SER A 1 82 ? 13.519 11.613 -9.492 1.00 57.28 82 SER A N 1
ATOM 643 C CA . SER A 1 82 ? 13.001 10.259 -9.551 1.00 57.28 82 SER A CA 1
ATOM 644 C C . SER A 1 82 ? 11.624 10.232 -8.906 1.00 57.28 82 SER A C 1
ATOM 646 O O . SER A 1 82 ? 11.487 10.341 -7.682 1.00 57.28 82 SER A O 1
ATOM 648 N N . SER A 1 83 ? 10.597 10.138 -9.736 1.00 70.19 83 SER A N 1
ATOM 649 C CA . SER A 1 83 ? 9.203 9.986 -9.329 1.00 70.19 83 SER A CA 1
ATOM 650 C C . SER A 1 83 ? 8.752 8.543 -9.518 1.00 70.19 83 SER A C 1
ATOM 652 O O . SER A 1 83 ? 9.343 7.773 -10.273 1.00 70.19 83 SER A O 1
ATOM 654 N N . PHE A 1 84 ? 7.702 8.152 -8.805 1.00 77.44 84 PHE A N 1
ATOM 655 C CA . PHE A 1 84 ? 7.013 6.902 -9.082 1.00 77.44 84 PHE A CA 1
ATOM 656 C C . PHE A 1 84 ? 5.504 7.104 -9.080 1.00 77.44 84 PHE A C 1
ATOM 658 O O . PHE A 1 84 ? 4.940 7.910 -8.328 1.00 77.44 84 PHE A O 1
ATOM 665 N N . HIS A 1 85 ? 4.854 6.341 -9.948 1.00 85.50 85 HIS A N 1
ATOM 666 C CA . HIS A 1 85 ? 3.415 6.205 -10.010 1.00 85.50 85 HIS A CA 1
ATOM 667 C C . HIS A 1 85 ? 2.996 5.041 -9.131 1.00 85.50 85 HIS A C 1
ATOM 669 O O . HIS A 1 85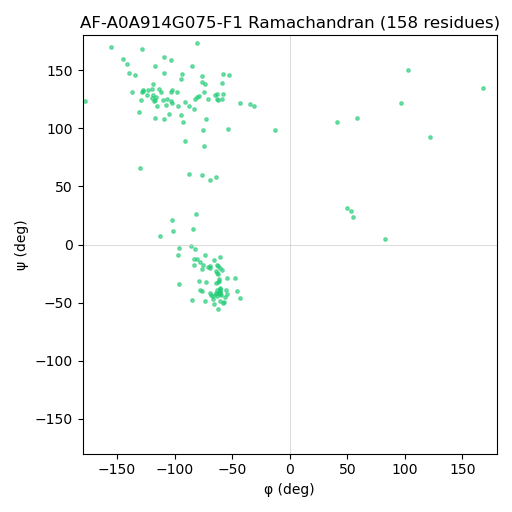 ? 3.421 3.909 -9.351 1.00 85.50 85 HIS A O 1
ATOM 675 N N . VAL A 1 86 ? 2.127 5.310 -8.165 1.00 88.38 86 VAL A N 1
ATOM 676 C CA . VAL A 1 86 ? 1.464 4.272 -7.380 1.00 88.38 86 VAL A CA 1
ATOM 677 C C . VAL A 1 86 ? 0.022 4.190 -7.830 1.00 88.38 86 VAL A C 1
ATOM 679 O O . VAL A 1 86 ? -0.704 5.182 -7.792 1.00 88.38 86 VAL A O 1
ATOM 682 N N . LYS A 1 87 ? -0.407 3.001 -8.225 1.00 91.19 87 LYS A N 1
ATOM 683 C CA . LYS A 1 87 ? -1.802 2.661 -8.454 1.00 91.19 87 LYS A CA 1
ATOM 684 C C . LYS A 1 87 ? -2.260 1.757 -7.314 1.00 91.19 87 LYS A C 1
ATOM 686 O O . LYS A 1 87 ? -1.700 0.688 -7.100 1.00 91.19 87 LYS A O 1
ATOM 691 N N . LEU A 1 88 ? -3.271 2.202 -6.583 1.00 90.94 88 LEU A N 1
ATOM 692 C CA . LEU A 1 88 ? -3.970 1.422 -5.566 1.00 90.94 88 LEU A CA 1
ATOM 693 C C . LEU A 1 88 ? -5.297 0.968 -6.157 1.00 90.94 88 LEU A C 1
ATOM 695 O O . LEU A 1 88 ? -6.018 1.798 -6.709 1.00 90.94 88 LEU A O 1
ATOM 699 N N . THR A 1 89 ? -5.626 -0.312 -6.045 1.00 90.19 89 THR A N 1
ATOM 700 C CA . THR A 1 89 ? -6.925 -0.834 -6.482 1.00 90.19 89 THR A CA 1
ATOM 701 C C . THR A 1 89 ? -7.638 -1.438 -5.285 1.00 90.19 89 THR A C 1
ATOM 703 O O . THR A 1 89 ? -7.055 -2.261 -4.582 1.00 90.19 89 THR A O 1
ATOM 706 N N . ASP A 1 90 ? -8.864 -0.996 -5.020 1.00 89.00 90 ASP A N 1
ATOM 707 C CA . ASP A 1 90 ? -9.682 -1.568 -3.948 1.00 89.00 90 ASP A CA 1
ATOM 708 C C . ASP A 1 90 ? -10.370 -2.874 -4.383 1.00 89.00 90 ASP A C 1
ATOM 710 O O . ASP A 1 90 ? -10.344 -3.259 -5.556 1.00 89.00 90 ASP A O 1
ATOM 714 N N . TYR A 1 91 ? -11.026 -3.546 -3.435 1.00 84.19 91 TYR A N 1
ATOM 715 C CA . TYR A 1 91 ? -11.789 -4.775 -3.680 1.00 84.19 91 TYR A CA 1
ATOM 716 C C . TYR A 1 91 ? -12.947 -4.605 -4.681 1.00 84.19 91 TYR A C 1
ATOM 718 O O . TYR A 1 91 ? -13.418 -5.590 -5.243 1.00 84.19 91 TYR A O 1
ATOM 726 N N . SER A 1 92 ? -13.414 -3.374 -4.914 1.00 86.75 92 SER A N 1
ATOM 727 C CA . SER A 1 92 ? -14.455 -3.066 -5.901 1.00 86.75 92 SER A CA 1
ATOM 728 C C . SER A 1 92 ? -13.892 -2.843 -7.313 1.00 86.75 92 SER A C 1
ATOM 730 O O . SER A 1 92 ? -14.647 -2.587 -8.250 1.00 86.75 92 SER A O 1
ATOM 732 N N . GLY A 1 93 ? -12.566 -2.924 -7.478 1.00 86.62 93 GLY A N 1
ATOM 733 C CA . GLY A 1 93 ? -11.863 -2.690 -8.738 1.00 86.62 93 GLY A CA 1
ATOM 734 C C . GLY A 1 93 ? -11.599 -1.211 -9.040 1.00 86.62 93 GLY A C 1
ATOM 735 O O . GLY A 1 93 ? -11.080 -0.879 -10.111 1.00 86.62 93 GLY A O 1
ATOM 736 N N . ARG A 1 94 ? -11.926 -0.288 -8.125 1.00 89.44 94 ARG A N 1
ATOM 737 C CA . ARG A 1 94 ? -11.663 1.141 -8.331 1.00 89.44 94 ARG A CA 1
ATOM 738 C C . ARG A 1 94 ? -10.183 1.418 -8.153 1.00 89.44 94 ARG A C 1
ATOM 740 O O . ARG A 1 94 ? -9.567 1.026 -7.168 1.00 89.44 94 ARG A O 1
ATOM 747 N N . CYS A 1 95 ? -9.628 2.139 -9.119 1.00 90.00 95 CYS A N 1
ATOM 748 C CA . CYS A 1 95 ? -8.214 2.474 -9.165 1.00 90.00 95 CYS A CA 1
ATOM 749 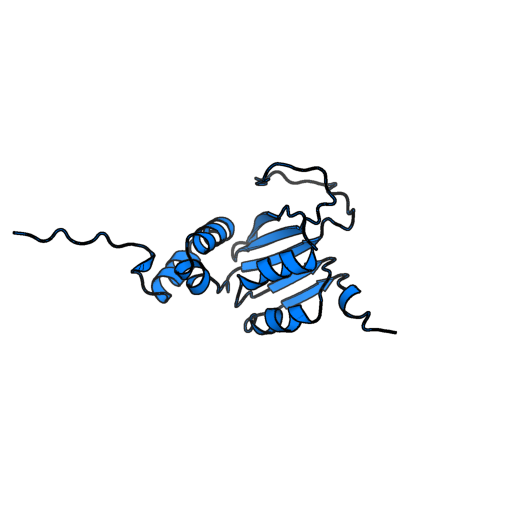C C . CYS A 1 95 ? -7.976 3.922 -8.723 1.00 90.00 95 CYS A C 1
ATOM 751 O O . CYS A 1 95 ? -8.598 4.851 -9.242 1.00 90.00 95 CYS A O 1
ATOM 753 N N . TYR A 1 96 ? -7.003 4.113 -7.841 1.00 89.56 96 TYR A N 1
ATOM 754 C CA . TYR A 1 96 ? -6.556 5.393 -7.306 1.00 89.56 96 TYR A CA 1
ATOM 755 C C . TYR A 1 96 ? -5.085 5.581 -7.658 1.00 89.56 96 TYR A C 1
ATOM 757 O O . TYR A 1 96 ? -4.291 4.656 -7.500 1.00 89.56 96 TYR A O 1
ATOM 765 N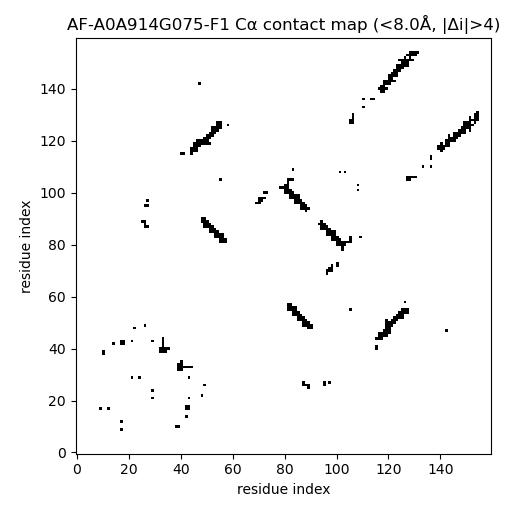 N . ARG A 1 97 ? -4.704 6.764 -8.147 1.00 86.06 97 ARG A N 1
ATOM 766 C CA . ARG A 1 97 ? -3.320 7.057 -8.542 1.00 86.06 97 ARG A CA 1
ATOM 767 C C . ARG A 1 97 ? -2.699 8.083 -7.603 1.00 86.06 97 ARG A C 1
ATOM 769 O O . ARG A 1 97 ? -3.283 9.132 -7.352 1.00 86.06 97 ARG A O 1
ATOM 776 N N . ILE A 1 98 ? -1.496 7.790 -7.126 1.00 84.50 98 ILE A N 1
ATOM 777 C CA . ILE A 1 98 ? -0.659 8.695 -6.340 1.00 84.50 98 ILE A CA 1
ATOM 778 C C . ILE A 1 98 ? 0.627 8.916 -7.134 1.00 84.50 98 ILE A C 1
ATOM 780 O O . ILE A 1 98 ? 1.271 7.959 -7.563 1.00 84.50 98 ILE A O 1
ATOM 784 N N . ARG A 1 99 ? 0.995 10.181 -7.344 1.00 79.38 99 ARG A N 1
ATOM 785 C CA . ARG A 1 99 ? 2.289 10.568 -7.914 1.00 79.38 99 ARG A CA 1
ATOM 786 C C . ARG A 1 99 ? 3.176 11.064 -6.786 1.00 79.38 99 ARG A C 1
ATOM 788 O O . ARG A 1 99 ? 2.790 11.984 -6.067 1.00 79.38 99 ARG A O 1
ATOM 795 N N . THR A 1 100 ? 4.347 10.462 -6.615 1.00 71.75 100 THR A N 1
ATOM 796 C CA . THR A 1 100 ? 5.332 10.951 -5.647 1.00 71.75 100 THR A CA 1
ATOM 797 C C . THR A 1 100 ? 6.419 11.717 -6.376 1.00 71.75 100 T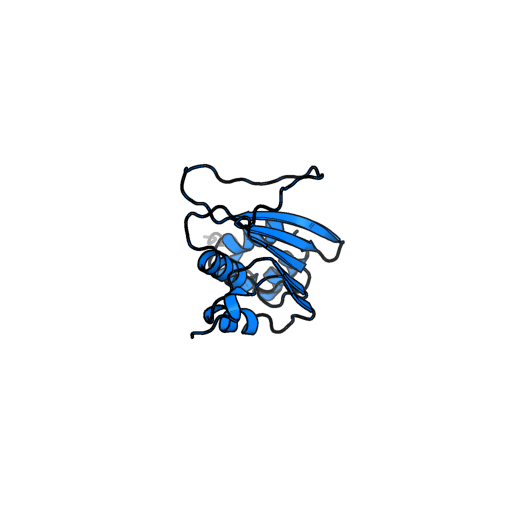HR A C 1
ATOM 799 O O . THR A 1 100 ? 7.101 11.152 -7.223 1.00 71.75 100 THR A O 1
ATOM 802 N N . THR A 1 101 ? 6.616 12.982 -6.027 1.00 61.09 101 THR A N 1
ATOM 803 C CA . THR A 1 101 ? 7.695 13.819 -6.560 1.00 61.09 101 THR A CA 1
ATOM 804 C C . THR A 1 101 ? 8.725 14.045 -5.457 1.00 61.09 101 THR A C 1
ATOM 806 O O . THR A 1 101 ? 8.438 14.772 -4.505 1.00 61.09 101 THR A O 1
ATOM 809 N N . GLN A 1 102 ? 9.906 13.425 -5.537 1.00 57.31 102 GLN A N 1
ATOM 810 C CA . GLN A 1 102 ? 11.013 13.725 -4.621 1.00 57.31 102 GLN A CA 1
ATOM 811 C C . GLN A 1 102 ? 12.368 13.766 -5.335 1.00 57.31 102 GLN A C 1
ATOM 813 O O . GLN A 1 102 ? 12.621 13.021 -6.274 1.00 57.31 102 GLN A O 1
ATOM 818 N N . GLU A 1 103 ? 13.252 14.633 -4.836 1.00 49.62 103 GLU A N 1
ATOM 819 C CA . GLU A 1 103 ? 14.612 14.887 -5.347 1.00 49.62 103 GLU A CA 1
ATOM 820 C C . GLU A 1 103 ? 15.669 13.887 -4.823 1.00 49.62 103 GLU A C 1
ATOM 822 O O . GLU A 1 103 ? 16.870 14.133 -4.901 1.00 49.62 103 GLU A O 1
ATOM 827 N N . ARG A 1 104 ? 15.255 12.764 -4.219 1.00 51.47 104 ARG A N 1
ATOM 828 C CA . ARG A 1 104 ? 16.164 11.772 -3.614 1.00 51.47 104 ARG A CA 1
ATOM 829 C C . ARG A 1 104 ? 16.050 10.431 -4.321 1.00 51.47 104 ARG A C 1
ATOM 831 O O . ARG A 1 104 ? 14.985 10.102 -4.817 1.00 51.47 104 ARG A O 1
ATOM 838 N N . SER A 1 105 ? 17.136 9.650 -4.271 1.00 59.16 105 SER A N 1
ATOM 839 C CA . SER A 1 105 ? 17.238 8.275 -4.792 1.00 59.16 105 SER A CA 1
ATOM 840 C C . SER A 1 105 ? 15.912 7.504 -4.727 1.00 59.16 105 SER A C 1
ATOM 842 O O . SER A 1 105 ? 15.403 7.246 -3.628 1.00 59.16 105 SER A O 1
ATOM 844 N N . SER A 1 106 ? 15.417 7.084 -5.897 1.00 68.69 106 SER A N 1
ATOM 845 C CA . SER A 1 106 ? 14.171 6.324 -6.076 1.00 68.69 106 SER A CA 1
ATOM 846 C C . SER A 1 106 ? 14.024 5.163 -5.094 1.00 68.69 106 SER A C 1
ATOM 848 O O . SER A 1 106 ? 12.952 4.973 -4.524 1.00 68.69 106 SER A O 1
ATOM 850 N N . ALA A 1 107 ? 15.111 4.440 -4.805 1.00 75.31 107 ALA A N 1
ATOM 851 C CA . ALA A 1 107 ? 15.123 3.316 -3.870 1.00 75.31 107 ALA A CA 1
ATOM 852 C C . ALA A 1 107 ? 14.771 3.717 -2.424 1.00 75.31 107 ALA A C 1
ATOM 854 O O . ALA A 1 107 ? 13.978 3.041 -1.767 1.00 75.31 107 ALA A O 1
ATOM 855 N N . LYS A 1 108 ? 15.330 4.826 -1.913 1.00 77.25 108 LYS A N 1
ATOM 856 C CA . LYS A 1 108 ? 15.071 5.292 -0.536 1.00 77.25 108 LYS A CA 1
ATOM 857 C C . LYS A 1 108 ? 13.640 5.797 -0.382 1.00 77.25 108 LYS A C 1
ATOM 859 O O . LYS A 1 108 ? 12.992 5.487 0.619 1.00 77.25 108 LYS A O 1
ATOM 864 N N . THR A 1 109 ? 13.141 6.544 -1.365 1.00 78.19 109 THR A N 1
ATOM 865 C CA . THR A 1 109 ? 11.764 7.050 -1.333 1.00 78.19 109 THR A CA 1
ATOM 866 C C . THR A 1 109 ? 10.763 5.911 -1.477 1.00 78.19 109 THR A C 1
ATOM 868 O O . THR A 1 109 ? 9.821 5.838 -0.689 1.00 78.19 109 THR A O 1
ATOM 871 N N . LEU A 1 110 ? 11.004 4.967 -2.390 1.00 82.06 110 LEU A N 1
ATOM 872 C CA . LEU A 1 110 ? 10.178 3.770 -2.533 1.00 82.06 110 LEU A CA 1
ATOM 873 C C . LEU A 1 110 ? 10.159 2.938 -1.245 1.00 82.06 110 LEU A C 1
ATOM 875 O O . LEU A 1 110 ? 9.092 2.527 -0.792 1.00 82.06 110 LEU A O 1
ATOM 879 N N . LYS A 1 111 ? 11.319 2.746 -0.604 1.00 84.25 111 LYS A N 1
ATOM 880 C CA . LYS A 1 111 ? 11.416 2.076 0.699 1.00 84.25 111 LYS A CA 1
ATOM 881 C C . LYS A 1 111 ? 10.572 2.777 1.757 1.00 84.25 111 LYS A C 1
ATOM 883 O O . LYS A 1 111 ? 9.799 2.126 2.457 1.00 84.25 111 LYS A O 1
ATOM 888 N N . SER A 1 112 ? 10.724 4.094 1.888 1.00 83.44 112 SER A N 1
ATOM 889 C CA . SER A 1 112 ? 9.960 4.880 2.859 1.00 83.44 112 SER A CA 1
ATOM 890 C C . SER A 1 112 ? 8.458 4.774 2.594 1.00 83.44 112 SER A C 1
ATOM 892 O O . SER A 1 112 ? 7.691 4.558 3.530 1.00 83.44 112 SER A O 1
ATOM 894 N N . PHE A 1 113 ? 8.047 4.826 1.327 1.00 86.88 113 PHE A N 1
ATOM 895 C CA . PHE A 1 113 ? 6.657 4.665 0.928 1.00 86.88 113 PHE A CA 1
ATOM 896 C C . PHE A 1 113 ? 6.113 3.281 1.298 1.00 86.88 113 PHE A C 1
ATOM 898 O O . PHE A 1 113 ? 5.154 3.194 2.060 1.00 86.88 113 PHE A O 1
ATOM 905 N N . LEU A 1 114 ? 6.765 2.204 0.850 1.00 88.88 114 LEU A N 1
ATOM 906 C CA . LEU A 1 114 ? 6.345 0.829 1.133 1.00 88.88 114 LEU A CA 1
ATOM 907 C C . LEU A 1 114 ? 6.347 0.502 2.630 1.00 88.88 114 LEU A C 1
ATOM 909 O O . LEU A 1 114 ? 5.505 -0.265 3.082 1.00 88.88 114 LEU A O 1
ATOM 913 N N . SER A 1 115 ? 7.239 1.112 3.418 1.00 87.44 115 SER A N 1
ATOM 914 C CA . SER A 1 115 ? 7.319 0.876 4.867 1.00 87.44 115 SER A CA 1
ATOM 915 C C . SER A 1 115 ? 6.059 1.270 5.642 1.00 87.44 115 SER A C 1
ATOM 917 O O . SER A 1 115 ? 5.876 0.814 6.772 1.00 87.44 115 SER A O 1
ATOM 919 N N . ARG A 1 116 ? 5.199 2.102 5.038 1.00 88.25 116 ARG A N 1
ATOM 920 C CA . ARG A 1 116 ? 3.913 2.517 5.604 1.00 88.25 116 ARG A CA 1
ATOM 921 C C . ARG A 1 116 ? 2.838 1.444 5.465 1.00 88.25 116 ARG A C 1
ATOM 923 O O . ARG A 1 116 ? 1.809 1.549 6.118 1.00 88.25 116 ARG A O 1
ATOM 930 N N . PHE A 1 117 ? 3.049 0.436 4.632 1.00 89.88 117 PHE A N 1
ATOM 931 C CA . PHE A 1 117 ? 2.051 -0.583 4.350 1.00 89.88 117 PHE A CA 1
ATOM 932 C C . PHE A 1 117 ? 2.449 -1.918 4.982 1.00 89.88 117 PHE A C 1
ATOM 934 O O . PHE A 1 117 ? 3.626 -2.253 5.110 1.00 89.88 117 PHE A O 1
ATOM 941 N N . GLN A 1 118 ? 1.441 -2.680 5.377 1.00 89.44 118 GLN A N 1
ATOM 942 C CA . GLN A 1 118 ? 1.505 -4.026 5.929 1.00 89.44 118 GLN A CA 1
ATOM 943 C C . GLN A 1 118 ? 0.322 -4.818 5.371 1.00 89.44 118 GLN A C 1
ATOM 945 O O . GLN A 1 118 ? -0.702 -4.240 5.004 1.00 89.44 118 GLN A O 1
ATOM 950 N N . ASN A 1 119 ? 0.450 -6.143 5.321 1.00 86.25 119 ASN A N 1
ATOM 951 C CA . ASN A 1 119 ? -0.631 -7.056 4.924 1.00 86.25 119 ASN A CA 1
ATOM 952 C C . ASN A 1 119 ? -1.313 -6.757 3.573 1.00 86.25 119 ASN A C 1
ATOM 954 O O . ASN A 1 119 ? -2.480 -7.096 3.402 1.00 86.25 119 ASN A O 1
ATOM 958 N N . LEU A 1 120 ? -0.601 -6.158 2.612 1.00 88.94 120 LEU A N 1
ATOM 959 C CA . LEU A 1 120 ? -1.078 -6.062 1.227 1.00 88.94 120 LEU A CA 1
ATOM 960 C C . LEU A 1 120 ? -1.325 -7.468 0.670 1.00 88.94 120 LEU A C 1
ATOM 962 O O . LEU A 1 120 ? -0.503 -8.353 0.893 1.00 88.94 120 LEU A O 1
ATOM 966 N N . GLN A 1 121 ? -2.415 -7.663 -0.073 1.00 88.69 121 GLN A N 1
ATOM 967 C CA . GLN A 1 121 ? -2.690 -8.946 -0.740 1.00 88.69 121 GLN A CA 1
ATOM 968 C C . GLN A 1 121 ? -1.864 -9.106 -2.012 1.00 88.69 121 GLN A C 1
ATOM 970 O O . GLN A 1 121 ? -1.366 -10.193 -2.302 1.00 88.69 121 GLN A O 1
ATOM 975 N N . GLU A 1 122 ? -1.700 -8.019 -2.762 1.00 93.00 122 GLU A N 1
ATOM 976 C CA . GLU A 1 122 ? -0.973 -8.026 -4.022 1.00 93.00 122 GLU A CA 1
ATOM 977 C C . GLU A 1 122 ? -0.067 -6.802 -4.120 1.00 93.00 122 GLU A C 1
ATOM 979 O O . GLU A 1 122 ? -0.506 -5.668 -3.900 1.00 93.00 122 GLU A O 1
ATOM 984 N N . LEU A 1 123 ? 1.194 -7.035 -4.478 1.00 93.56 123 LEU A N 1
ATOM 985 C CA . LEU A 1 123 ? 2.171 -5.990 -4.754 1.00 93.56 123 LEU A CA 1
ATOM 986 C C . LEU A 1 123 ? 2.840 -6.262 -6.097 1.00 93.56 123 LEU A C 1
ATOM 988 O O . LEU A 1 123 ? 3.440 -7.315 -6.312 1.00 93.56 123 LEU A O 1
ATOM 992 N N . THR A 1 124 ? 2.776 -5.281 -6.986 1.00 92.69 124 THR A N 1
ATOM 993 C CA . THR A 1 124 ? 3.502 -5.279 -8.252 1.00 92.69 124 THR A CA 1
ATOM 994 C C . THR A 1 124 ? 4.482 -4.115 -8.263 1.00 92.69 124 THR A C 1
ATOM 996 O O . THR A 1 124 ? 4.086 -2.968 -8.076 1.00 92.69 124 THR A O 1
ATOM 999 N N . LEU A 1 125 ? 5.761 -4.398 -8.489 1.00 89.94 125 LEU A N 1
ATOM 1000 C CA . LEU A 1 125 ? 6.806 -3.391 -8.641 1.00 89.94 125 LEU A CA 1
ATOM 1001 C C . LEU A 1 125 ? 7.370 -3.478 -10.057 1.00 89.94 125 LEU A C 1
ATOM 1003 O O . LEU A 1 125 ? 7.779 -4.554 -10.488 1.00 89.94 125 LEU A O 1
ATOM 1007 N N . TRP A 1 126 ? 7.396 -2.347 -10.753 1.00 86.38 126 TRP A N 1
ATOM 1008 C CA . TRP A 1 126 ? 7.989 -2.190 -12.078 1.00 86.38 126 TRP A CA 1
ATOM 1009 C C . TRP A 1 126 ? 9.195 -1.270 -12.005 1.00 86.38 126 TRP A C 1
ATOM 1011 O O . TRP A 1 126 ? 9.125 -0.209 -11.374 1.00 86.38 126 TRP A O 1
ATOM 1021 N N . ASP A 1 127 ? 10.285 -1.682 -12.652 1.00 78.31 127 ASP A N 1
ATOM 1022 C CA . ASP A 1 127 ? 11.483 -0.861 -12.872 1.00 78.31 127 ASP A CA 1
ATOM 1023 C C . ASP A 1 127 ? 12.066 -0.290 -11.565 1.00 78.31 127 ASP A C 1
ATOM 1025 O O . ASP A 1 127 ? 12.742 0.740 -11.527 1.00 78.31 127 ASP A O 1
ATOM 1029 N N . ALA A 1 128 ? 11.770 -0.958 -10.448 1.00 77.62 128 ALA A N 1
ATOM 1030 C CA . ALA A 1 128 ? 12.178 -0.524 -9.130 1.00 77.62 128 ALA A CA 1
ATOM 1031 C C . ALA A 1 128 ? 13.645 -0.893 -8.888 1.00 77.62 128 ALA A C 1
ATOM 1033 O O . ALA A 1 128 ? 14.041 -2.057 -8.991 1.00 77.62 128 ALA A O 1
ATOM 1034 N N . CYS A 1 129 ? 14.445 0.099 -8.488 1.00 74.81 129 CYS A N 1
ATOM 1035 C CA . CYS A 1 129 ? 15.784 -0.131 -7.960 1.00 74.81 129 CYS A CA 1
ATOM 1036 C C . CYS A 1 129 ? 15.667 -0.685 -6.537 1.00 74.81 129 CYS A C 1
ATOM 1038 O O . CYS A 1 129 ? 15.656 0.048 -5.547 1.00 74.81 129 CYS A O 1
ATOM 1040 N N . LEU A 1 130 ? 15.498 -1.997 -6.441 1.00 78.62 130 LEU A N 1
ATOM 1041 C CA . LEU A 1 130 ? 15.449 -2.684 -5.166 1.00 78.62 130 LEU A CA 1
ATOM 1042 C C . LEU A 1 130 ? 16.897 -2.796 -4.623 1.00 78.62 130 LEU A C 1
ATOM 1044 O O . LEU A 1 130 ? 17.841 -3.002 -5.383 1.00 78.62 130 LEU A O 1
ATOM 1048 N N . THR A 1 131 ? 17.090 -2.707 -3.307 1.00 77.31 131 THR A N 1
ATOM 1049 C CA . THR A 1 131 ? 18.389 -2.934 -2.631 1.00 77.31 131 THR A CA 1
ATOM 1050 C C . THR A 1 131 ? 18.246 -3.932 -1.481 1.00 77.31 131 THR A C 1
ATOM 1052 O O . THR A 1 131 ? 17.129 -4.223 -1.048 1.00 77.31 131 THR A O 1
ATOM 1055 N N . SER A 1 132 ? 19.345 -4.445 -0.916 1.00 77.38 132 SER A N 1
ATOM 1056 C CA . SER A 1 132 ? 19.302 -5.404 0.210 1.00 77.38 132 SER A CA 1
ATOM 1057 C C . SER A 1 132 ? 18.364 -4.982 1.353 1.00 77.38 132 SER A C 1
ATOM 1059 O O . SER A 1 132 ? 17.743 -5.831 1.987 1.00 77.38 132 SER A O 1
ATOM 1061 N N . GLU A 1 133 ? 18.169 -3.680 1.558 1.00 75.31 133 GLU A N 1
ATOM 1062 C CA . GLU A 1 133 ? 17.253 -3.112 2.548 1.00 75.31 133 GLU A CA 1
ATOM 1063 C C . GLU A 1 133 ? 15.769 -3.475 2.332 1.00 75.31 133 GLU A C 1
ATOM 1065 O O . GLU A 1 133 ? 15.008 -3.508 3.299 1.00 75.31 133 GLU A O 1
ATOM 1070 N N . PHE A 1 134 ? 15.341 -3.781 1.102 1.00 83.12 134 PHE A N 1
ATOM 1071 C CA . PHE A 1 134 ? 13.956 -4.165 0.789 1.00 83.12 134 PHE A CA 1
ATOM 1072 C C . PHE A 1 134 ? 13.562 -5.531 1.355 1.00 83.12 134 PHE A C 1
ATOM 1074 O O . PHE A 1 134 ? 12.375 -5.766 1.569 1.00 83.12 134 PHE A O 1
ATOM 1081 N N . SER A 1 135 ? 14.529 -6.395 1.682 1.00 81.38 135 SER A N 1
ATOM 1082 C CA . SER A 1 135 ? 14.266 -7.667 2.372 1.00 81.38 135 SER A CA 1
ATOM 1083 C C . SER A 1 135 ? 13.478 -7.461 3.674 1.00 81.38 135 SER A C 1
ATOM 1085 O O . SER A 1 135 ? 12.492 -8.149 3.925 1.00 81.38 135 SER A O 1
ATOM 1087 N N . THR A 1 136 ? 13.843 -6.435 4.450 1.00 82.88 136 THR A N 1
ATOM 1088 C CA . THR A 1 136 ? 13.166 -6.060 5.706 1.00 82.88 136 THR A CA 1
ATOM 1089 C C . THR A 1 136 ? 11.782 -5.446 5.507 1.00 82.88 136 THR A C 1
ATOM 1091 O O . THR A 1 136 ? 10.992 -5.369 6.445 1.00 82.88 136 THR A O 1
ATOM 1094 N N . ILE A 1 137 ? 11.490 -4.955 4.303 1.00 85.00 137 ILE A N 1
ATOM 1095 C CA . ILE A 1 137 ? 10.179 -4.408 3.955 1.00 85.00 137 ILE A CA 1
ATOM 1096 C C . ILE A 1 137 ? 9.274 -5.558 3.541 1.00 85.00 137 ILE A C 1
ATOM 1098 O O . ILE A 1 137 ? 8.162 -5.670 4.044 1.00 85.00 137 ILE A O 1
ATOM 1102 N N . PHE A 1 138 ? 9.771 -6.443 2.674 1.00 86.06 138 PHE A N 1
ATOM 1103 C CA . PHE A 1 138 ? 9.009 -7.595 2.212 1.00 86.06 138 PHE A CA 1
ATOM 1104 C C . PHE A 1 138 ? 8.642 -8.548 3.349 1.00 86.06 138 PHE A C 1
ATOM 1106 O O . PHE A 1 138 ? 7.534 -9.073 3.347 1.00 86.06 138 PHE A O 1
ATOM 1113 N N . SER A 1 139 ? 9.482 -8.674 4.383 1.00 83.62 139 SER A N 1
ATOM 1114 C CA . SER A 1 139 ? 9.139 -9.450 5.582 1.00 83.62 139 SER A CA 1
ATOM 1115 C C . SER A 1 139 ? 7.932 -8.906 6.366 1.00 83.62 139 SER A C 1
ATOM 1117 O O . SER A 1 139 ? 7.338 -9.644 7.152 1.00 83.62 139 SER A O 1
ATOM 1119 N N . LYS A 1 140 ? 7.528 -7.643 6.154 1.00 82.25 140 LYS A N 1
ATOM 1120 C CA . LYS A 1 140 ? 6.319 -7.054 6.761 1.00 82.25 140 LYS A CA 1
ATOM 1121 C C . LYS A 1 140 ? 5.039 -7.385 5.995 1.00 82.25 140 LYS A C 1
ATOM 1123 O O . LYS A 1 140 ? 3.948 -7.246 6.545 1.00 82.25 140 LYS A O 1
ATOM 1128 N N . PHE A 1 141 ? 5.136 -7.824 4.742 1.00 85.75 141 PHE A N 1
ATOM 1129 C CA . PHE A 1 141 ? 3.978 -8.217 3.941 1.00 85.75 141 PHE A CA 1
ATOM 1130 C C . PHE A 1 141 ? 3.632 -9.692 4.171 1.00 85.75 141 PHE A C 1
ATOM 1132 O O . PHE A 1 141 ? 3.634 -10.495 3.248 1.00 85.75 141 PHE A O 1
ATOM 1139 N N . GLN A 1 142 ? 3.316 -10.052 5.417 1.00 83.31 142 GLN A N 1
ATOM 1140 C CA . GLN A 1 142 ? 3.044 -11.444 5.810 1.00 83.31 142 GLN A CA 1
ATOM 1141 C C . GLN A 1 142 ? 1.801 -12.042 5.133 1.00 83.31 142 GLN A C 1
ATOM 1143 O O . GLN A 1 142 ? 1.690 -13.256 5.012 1.00 83.31 142 GLN A O 1
ATOM 1148 N N . SER A 1 143 ? 0.879 -11.190 4.678 1.00 85.44 143 SER A N 1
ATOM 1149 C CA . SER A 1 143 ? -0.381 -11.595 4.037 1.00 85.44 143 SER A CA 1
ATOM 1150 C C . SER A 1 143 ? -0.361 -11.494 2.505 1.00 85.44 143 SER A C 1
ATOM 1152 O O . SER A 1 143 ? -1.423 -11.562 1.884 1.00 85.44 143 SER A O 1
ATOM 1154 N N . ILE A 1 144 ? 0.811 -11.290 1.889 1.00 89.81 144 ILE A N 1
ATOM 1155 C CA . ILE A 1 144 ? 0.911 -11.151 0.435 1.00 89.81 144 ILE A CA 1
ATOM 1156 C C . ILE A 1 144 ? 0.667 -12.491 -0.258 1.00 89.81 144 ILE A C 1
ATOM 1158 O O . ILE A 1 144 ? 1.322 -13.489 0.024 1.00 89.81 144 ILE A O 1
ATOM 1162 N N . LYS A 1 145 ? -0.287 -12.507 -1.185 1.00 90.94 145 LYS A N 1
ATOM 1163 C CA . LYS A 1 145 ? -0.607 -13.664 -2.027 1.00 90.94 145 LYS A CA 1
ATOM 1164 C C . LYS A 1 145 ? 0.078 -13.580 -3.382 1.00 90.94 145 LYS A C 1
ATOM 1166 O O . LYS A 1 145 ? 0.455 -14.600 -3.947 1.00 90.94 145 LYS A O 1
ATOM 1171 N N . VAL A 1 146 ? 0.239 -12.364 -3.904 1.00 92.38 146 VAL A N 1
ATOM 1172 C CA . VAL A 1 146 ? 0.832 -12.123 -5.221 1.00 92.38 146 VAL A CA 1
ATOM 1173 C C . VAL A 1 146 ? 1.909 -11.051 -5.107 1.00 92.38 146 VAL A C 1
ATOM 1175 O O . VAL A 1 146 ? 1.613 -9.887 -4.848 1.00 92.38 146 VAL A O 1
ATOM 1178 N N . LEU A 1 147 ? 3.164 -11.433 -5.341 1.00 91.88 147 LEU A N 1
ATOM 1179 C CA . LEU A 1 147 ? 4.284 -10.505 -5.485 1.00 91.88 147 LEU A CA 1
ATOM 1180 C C . LEU A 1 147 ? 4.821 -10.595 -6.913 1.00 91.88 147 LEU A C 1
ATOM 1182 O O . LEU A 1 147 ? 5.278 -11.654 -7.340 1.00 91.88 147 LEU A O 1
ATOM 1186 N N . ARG A 1 148 ? 4.774 -9.488 -7.654 1.00 91.94 148 ARG A N 1
ATOM 1187 C CA . ARG A 1 148 ? 5.299 -9.399 -9.021 1.00 91.94 148 ARG A CA 1
ATOM 1188 C C . ARG A 1 148 ? 6.413 -8.366 -9.075 1.00 91.94 148 ARG A C 1
ATOM 1190 O O . ARG A 1 148 ? 6.200 -7.209 -8.721 1.00 91.94 148 ARG A O 1
ATOM 1197 N N . LEU A 1 149 ? 7.588 -8.786 -9.528 1.00 89.31 149 LEU A N 1
ATOM 1198 C CA . LEU A 1 149 ? 8.753 -7.926 -9.707 1.00 89.31 149 LEU A CA 1
ATOM 1199 C C . LEU A 1 149 ? 9.107 -7.913 -11.192 1.00 89.31 149 LEU A C 1
ATOM 1201 O O . LEU A 1 149 ? 9.577 -8.914 -11.727 1.00 89.31 149 LEU A O 1
ATOM 1205 N N . TRP A 1 150 ? 8.861 -6.791 -11.855 1.00 85.69 150 TRP A N 1
ATOM 1206 C CA . TRP A 1 150 ? 9.093 -6.617 -13.283 1.00 85.69 150 TRP A CA 1
ATOM 1207 C C . TRP A 1 150 ? 10.252 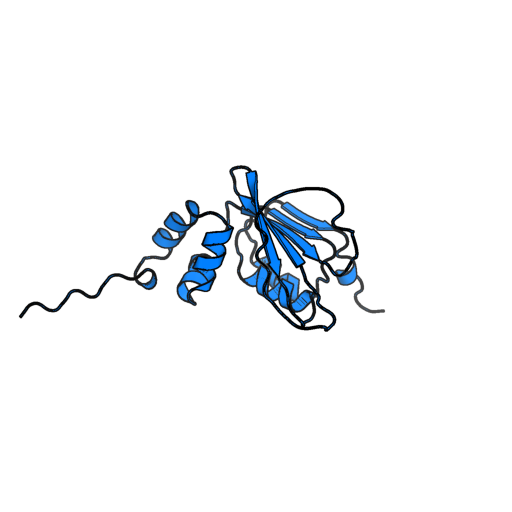-5.662 -13.507 1.00 85.69 150 TRP A C 1
ATOM 1209 O O . TRP A 1 150 ? 10.250 -4.544 -12.998 1.00 85.69 150 TRP A O 1
ATOM 1219 N N . ASN A 1 151 ? 11.256 -6.118 -14.257 1.00 79.44 151 ASN A N 1
ATOM 1220 C CA . ASN A 1 151 ? 12.460 -5.345 -14.564 1.00 79.44 151 ASN A CA 1
ATOM 1221 C C . ASN A 1 151 ? 13.140 -4.714 -13.322 1.00 79.44 151 ASN A C 1
ATOM 1223 O O . ASN A 1 151 ? 13.786 -3.674 -13.387 1.00 79.44 151 ASN A O 1
ATOM 1227 N N . CYS A 1 152 ? 13.036 -5.369 -12.160 1.00 76.94 152 CYS A N 1
ATOM 1228 C CA . CYS A 1 152 ? 13.735 -4.976 -10.930 1.00 76.94 152 CYS A CA 1
ATOM 1229 C C . CYS A 1 152 ? 15.194 -5.480 -10.901 1.00 76.94 152 CYS A C 1
ATOM 1231 O O . CYS A 1 152 ? 15.760 -5.723 -9.833 1.00 76.94 152 CYS A O 1
ATOM 1233 N N . SER A 1 153 ? 15.794 -5.690 -12.076 1.00 62.69 153 SER A N 1
ATOM 1234 C CA . SER A 1 153 ? 17.053 -6.416 -12.313 1.00 62.69 153 SER A CA 1
ATOM 1235 C C . SER A 1 153 ? 18.263 -5.831 -11.577 1.00 62.69 153 SER A C 1
ATOM 1237 O O . SER A 1 153 ? 19.184 -6.572 -11.236 1.00 62.69 153 SER A O 1
ATOM 1239 N N . ARG A 1 154 ? 18.213 -4.550 -11.188 1.00 58.56 154 ARG A N 1
ATOM 1240 C CA . ARG A 1 154 ? 19.227 -3.908 -10.331 1.00 58.56 154 ARG A CA 1
ATOM 1241 C C . ARG A 1 154 ? 19.379 -4.540 -8.934 1.00 58.56 154 ARG A C 1
ATOM 1243 O O . ARG A 1 154 ? 20.355 -4.240 -8.258 1.00 58.56 154 ARG A O 1
ATOM 1250 N N . TYR A 1 155 ? 18.479 -5.439 -8.504 1.00 50.22 155 TYR A N 1
ATOM 1251 C CA . TYR A 1 155 ? 18.656 -6.223 -7.267 1.00 50.22 155 TYR A CA 1
ATOM 1252 C C . TYR A 1 155 ? 19.710 -7.325 -7.366 1.00 50.22 155 TYR A C 1
ATOM 1254 O O . TYR A 1 155 ? 20.317 -7.699 -6.360 1.00 50.22 155 TYR A O 1
ATOM 1262 N N . PHE A 1 156 ? 19.862 -7.906 -8.558 1.00 49.38 156 PHE A N 1
ATOM 1263 C CA . PHE A 1 156 ? 20.611 -9.147 -8.744 1.00 49.38 156 PHE A CA 1
ATOM 1264 C C . PHE A 1 156 ? 22.046 -8.916 -9.209 1.00 49.38 156 PHE A C 1
ATOM 1266 O O . PHE A 1 156 ? 22.854 -9.838 -9.139 1.00 49.38 156 PHE A O 1
ATOM 1273 N N . GLU A 1 157 ? 22.411 -7.680 -9.561 1.00 43.94 157 GLU A N 1
ATOM 1274 C CA . GLU A 1 157 ? 23.808 -7.273 -9.733 1.00 43.94 157 GLU A CA 1
ATOM 1275 C C . GLU A 1 157 ? 24.485 -7.078 -8.365 1.00 43.94 157 GLU A C 1
ATOM 1277 O O . GLU A 1 157 ? 24.964 -6.009 -7.989 1.00 43.94 157 GLU A O 1
ATOM 1282 N N . LYS A 1 158 ? 24.527 -8.149 -7.567 1.00 39.00 158 LYS A N 1
ATOM 1283 C CA . LYS A 1 158 ? 25.495 -8.257 -6.479 1.00 39.00 158 LYS A CA 1
ATOM 1284 C C . LYS A 1 158 ? 26.865 -8.508 -7.106 1.00 39.00 158 LYS A C 1
ATOM 1286 O O . LYS A 1 158 ? 27.114 -9.607 -7.576 1.00 39.00 158 LYS A O 1
ATOM 1291 N N . LYS A 1 159 ? 27.714 -7.476 -7.051 1.00 42.44 159 LYS A N 1
ATOM 1292 C CA . LYS A 1 159 ? 29.189 -7.513 -7.010 1.00 42.44 159 LYS A CA 1
ATOM 1293 C C . LYS A 1 159 ? 29.867 -8.553 -7.923 1.00 42.44 159 LYS A C 1
ATOM 1295 O O . LYS A 1 159 ? 29.963 -9.722 -7.558 1.00 42.44 159 LYS A O 1
ATOM 1300 N N . LYS A 1 160 ? 30.451 -8.085 -9.029 1.00 34.62 160 LYS A N 1
ATOM 1301 C CA . LYS A 1 160 ? 31.775 -8.586 -9.427 1.00 34.62 160 LYS A CA 1
ATOM 1302 C C . LYS A 1 160 ? 32.835 -7.830 -8.638 1.00 34.62 160 LYS A C 1
ATOM 1304 O O . LYS A 1 160 ? 32.608 -6.621 -8.403 1.00 34.62 160 LYS A O 1
#

Sequence (160 aa):
MTVPAKPLTLTDLPQSVLQHISSFIPPLDRFKLQGTCRYTNQALSSWPDTSMEIRSEDYGFADTVTTSRMSFQFPMGKTNKSSFHVKLTDYSGRCYRIRTTQERSSAKTLKSFLSRFQNLQELTLWDACLTSEFSTIFSKFQSIKVLRLWNCSRYFEKKK

Foldseek 3Di:
DDDPDDDDDPLNDDLVVLCVVLLPPPPVVLVVQLVPDPSSLVSSQEDQFKAKEKEKPPPPPDPPDDDDDDEDDDDDDPDPWTKMWMWIAGNVRDIDIYIDTDRDDQAVVVLVVLQSHAQYQYYHYECGCHEPVCVVSVVRNPNHPYYHYHNNCNHVPDDD

pLDDT: mean 75.96, std 19.04, range [32.34, 93.56]